Protein AF-A0A8X6T4A6-F1 (afdb_monomer_lite)

Sequence (75 aa):
MTAQLCVHDILQPHVLPLIQRIPGVIFEQDNAQTHMARVSRDFLHYFLGLSDPQIYLQSSISGIIWDAELGIPRV

Structure (mmCIF, N/CA/C/O backbone):
data_AF-A0A8X6T4A6-F1
#
_entry.id   AF-A0A8X6T4A6-F1
#
loop_
_atom_site.group_PDB
_atom_site.id
_atom_site.type_symbol
_atom_site.label_atom_id
_atom_site.label_alt_id
_atom_site.label_comp_id
_atom_site.label_asym_id
_atom_site.label_entity_id
_atom_site.label_seq_id
_atom_site.pdbx_PDB_ins_code
_atom_site.Cartn_x
_atom_site.Cartn_y
_atom_site.Cartn_z
_atom_site.occupancy
_atom_site.B_iso_or_equiv
_atom_site.auth_seq_id
_atom_site.auth_comp_id
_atom_site.auth_asym_id
_atom_site.auth_atom_id
_atom_site.pdbx_PDB_model_num
ATOM 1 N N . MET A 1 1 ? -5.769 9.625 10.131 1.00 80.44 1 MET A N 1
ATOM 2 C CA . MET A 1 1 ? -5.901 8.379 9.342 1.00 80.44 1 MET A CA 1
ATOM 3 C C . MET A 1 1 ? -5.595 7.189 10.243 1.00 80.44 1 MET A C 1
ATOM 5 O O . MET A 1 1 ? -4.684 7.312 11.053 1.00 80.44 1 MET A O 1
ATOM 9 N N . THR A 1 2 ? -6.349 6.087 10.160 1.00 93.25 2 THR A N 1
ATOM 10 C CA . THR A 1 2 ? -6.079 4.854 10.931 1.00 93.25 2 THR A CA 1
ATOM 11 C C . THR A 1 2 ? -5.312 3.845 10.080 1.00 93.25 2 THR A C 1
ATOM 13 O O . THR A 1 2 ? -5.270 3.969 8.859 1.00 93.25 2 THR A O 1
ATOM 16 N N . ALA A 1 3 ? -4.709 2.830 10.704 1.00 90.31 3 ALA A N 1
ATOM 17 C CA . ALA A 1 3 ? -3.947 1.813 9.976 1.00 90.31 3 ALA A CA 1
ATOM 18 C C . ALA A 1 3 ? -4.829 0.949 9.062 1.00 90.31 3 ALA A C 1
ATOM 20 O O . ALA A 1 3 ? -4.427 0.595 7.962 1.00 90.31 3 ALA A O 1
ATOM 21 N N . GLN A 1 4 ? -6.068 0.680 9.482 1.00 94.25 4 GLN A N 1
ATOM 22 C CA . GLN A 1 4 ? -7.047 -0.011 8.642 1.00 94.25 4 GLN A CA 1
ATOM 23 C C . GLN A 1 4 ? -7.414 0.816 7.406 1.00 94.25 4 GLN A C 1
ATOM 25 O O . GLN A 1 4 ? -7.454 0.268 6.310 1.00 94.25 4 GLN A O 1
ATOM 30 N N . LEU A 1 5 ? -7.620 2.129 7.570 1.00 94.56 5 LEU A N 1
ATOM 31 C CA . LEU A 1 5 ? -7.879 3.030 6.443 1.00 94.56 5 LEU A CA 1
ATOM 32 C C . LEU A 1 5 ? -6.653 3.156 5.534 1.00 94.56 5 LEU A C 1
ATOM 34 O O . LEU A 1 5 ? -6.796 3.152 4.326 1.00 94.56 5 LEU A O 1
ATOM 38 N N . CYS A 1 6 ? -5.437 3.169 6.081 1.00 90.50 6 CYS A N 1
ATOM 39 C CA . CYS A 1 6 ? -4.222 3.148 5.264 1.00 90.50 6 CYS A CA 1
ATOM 40 C C . CYS A 1 6 ? -4.152 1.898 4.372 1.00 90.50 6 CYS A C 1
ATOM 42 O O . CYS A 1 6 ? -3.871 2.006 3.180 1.00 90.50 6 CYS A O 1
ATOM 44 N N . VAL A 1 7 ? -4.469 0.718 4.913 1.00 91.56 7 VAL A N 1
ATOM 45 C CA . VAL A 1 7 ? -4.520 -0.511 4.110 1.00 91.56 7 VAL A CA 1
ATOM 46 C C . VAL A 1 7 ? -5.605 -0.425 3.036 1.00 91.56 7 VAL A C 1
ATOM 48 O O . VAL A 1 7 ? -5.322 -0.689 1.868 1.00 91.56 7 VAL A O 1
ATOM 51 N N . HIS A 1 8 ? -6.825 -0.049 3.424 1.00 95.38 8 HIS A N 1
ATOM 52 C CA . HIS A 1 8 ? -7.988 -0.074 2.538 1.00 95.38 8 HIS A CA 1
ATOM 53 C C . HIS A 1 8 ? -7.950 1.009 1.456 1.00 95.38 8 HIS A C 1
ATOM 55 O O . HIS A 1 8 ? -8.245 0.722 0.299 1.00 95.38 8 HIS A O 1
ATOM 61 N N . ASP A 1 9 ? -7.549 2.224 1.823 1.00 93.44 9 ASP A N 1
ATOM 62 C CA . ASP A 1 9 ? -7.626 3.398 0.956 1.00 93.44 9 ASP A CA 1
ATOM 63 C C . ASP A 1 9 ? -6.328 3.616 0.166 1.00 93.44 9 ASP A C 1
ATOM 65 O O . ASP A 1 9 ? -6.353 4.278 -0.866 1.00 93.44 9 ASP A O 1
ATOM 69 N N . ILE A 1 10 ? -5.185 3.081 0.628 1.00 90.31 10 ILE A N 1
ATOM 70 C CA . ILE A 1 10 ? -3.865 3.359 0.032 1.00 90.31 10 ILE A CA 1
ATOM 71 C C . ILE A 1 10 ? -3.135 2.077 -0.373 1.00 90.31 10 ILE A C 1
ATOM 73 O O . ILE A 1 10 ? -2.839 1.882 -1.557 1.00 90.31 10 ILE A O 1
ATOM 77 N N . LEU A 1 11 ? -2.817 1.197 0.584 1.00 88.06 11 LEU A N 1
ATOM 78 C CA . LEU A 1 11 ? -1.901 0.084 0.311 1.00 88.06 11 LEU A CA 1
ATOM 79 C C . LEU A 1 11 ? -2.491 -0.920 -0.682 1.00 88.06 11 LEU A C 1
ATOM 81 O O . LEU A 1 11 ? -1.809 -1.335 -1.617 1.00 88.06 11 LEU A O 1
ATOM 85 N N . GLN A 1 12 ? -3.759 -1.285 -0.511 1.00 91.94 12 GLN A N 1
ATOM 86 C CA . GLN A 1 12 ? -4.426 -2.259 -1.366 1.00 91.94 12 GLN A CA 1
ATOM 87 C C . GLN A 1 12 ? -4.765 -1.728 -2.770 1.00 91.94 12 GLN A C 1
ATOM 89 O O . GLN A 1 12 ? -4.419 -2.410 -3.736 1.00 91.94 12 GLN A O 1
ATOM 94 N N . PRO A 1 13 ? -5.416 -0.562 -2.942 1.00 95.00 13 PRO A N 1
ATOM 95 C CA . PRO A 1 13 ? -5.829 -0.112 -4.271 1.00 95.00 13 PRO A CA 1
ATOM 96 C C . PRO A 1 13 ? -4.712 0.560 -5.080 1.00 95.00 13 PRO A C 1
ATOM 98 O O . PRO A 1 13 ? -4.795 0.576 -6.308 1.00 95.00 13 PRO A O 1
ATOM 101 N N . HIS A 1 14 ? -3.684 1.121 -4.434 1.00 89.56 14 HIS A N 1
ATOM 102 C CA . HIS A 1 14 ? -2.693 1.958 -5.120 1.00 89.56 14 HIS A CA 1
ATOM 103 C C . HIS A 1 14 ? -1.276 1.393 -5.056 1.00 89.56 14 HIS A C 1
ATOM 105 O O . HIS A 1 14 ? -0.629 1.257 -6.093 1.00 89.56 14 HIS A O 1
ATOM 111 N N . VAL A 1 15 ? -0.794 1.023 -3.869 1.00 85.88 15 VAL A N 1
ATOM 112 C CA . VAL A 1 15 ? 0.600 0.577 -3.702 1.00 85.88 15 VAL A CA 1
ATOM 113 C C . VAL A 1 15 ? 0.801 -0.840 -4.236 1.00 85.88 15 VAL A C 1
ATOM 115 O O . VAL A 1 15 ? 1.721 -1.084 -5.018 1.00 85.88 15 VAL A O 1
ATOM 118 N N . LEU A 1 16 ? -0.076 -1.772 -3.861 1.00 87.00 16 LEU A N 1
ATOM 119 C CA . LEU A 1 16 ? 0.058 -3.178 -4.229 1.00 87.00 16 LEU A CA 1
ATOM 120 C C . LEU A 1 16 ? 0.098 -3.404 -5.757 1.00 87.00 16 LEU A C 1
ATOM 122 O O . LEU A 1 16 ? 1.030 -4.070 -6.216 1.00 87.00 16 LEU A O 1
ATOM 126 N N . PRO A 1 17 ? -0.810 -2.828 -6.574 1.00 88.31 17 PRO A N 1
ATOM 127 C CA . PRO A 1 17 ? -0.762 -3.014 -8.024 1.00 88.31 17 PRO A CA 1
ATOM 128 C C . PRO A 1 17 ? 0.515 -2.456 -8.661 1.00 88.31 17 PRO A C 1
ATOM 130 O O . PRO A 1 17 ? 1.022 -3.030 -9.624 1.00 88.31 17 PRO A O 1
ATOM 133 N N . LEU A 1 18 ? 1.052 -1.350 -8.133 1.00 82.12 18 LEU A N 1
ATOM 134 C CA . LEU A 1 18 ? 2.291 -0.758 -8.639 1.00 82.12 18 LEU A CA 1
ATOM 135 C C . LEU A 1 18 ? 3.487 -1.669 -8.372 1.00 82.12 18 LEU A C 1
ATOM 137 O O . LEU A 1 18 ? 4.266 -1.924 -9.292 1.00 82.12 18 LEU A O 1
ATOM 141 N N . ILE A 1 19 ? 3.592 -2.210 -7.156 1.00 78.81 19 ILE A N 1
ATOM 142 C CA . ILE A 1 19 ? 4.705 -3.090 -6.787 1.00 78.81 19 ILE A CA 1
ATOM 143 C C . ILE A 1 19 ? 4.648 -4.419 -7.539 1.00 78.81 19 ILE A C 1
ATOM 145 O O . ILE A 1 19 ? 5.673 -4.911 -8.002 1.00 78.81 19 ILE A O 1
ATOM 149 N N . GLN A 1 20 ? 3.453 -4.970 -7.748 1.00 82.81 20 GLN A N 1
ATOM 150 C CA . GLN A 1 20 ? 3.294 -6.197 -8.532 1.00 82.81 20 GLN A CA 1
ATOM 151 C C . GLN A 1 20 ? 3.599 -6.003 -10.023 1.00 82.81 20 GLN A C 1
ATOM 153 O O . GLN A 1 20 ? 4.011 -6.950 -10.691 1.00 82.81 20 GLN A O 1
ATOM 158 N N . ARG A 1 21 ? 3.395 -4.795 -10.563 1.00 84.62 21 ARG A N 1
ATOM 159 C CA . ARG A 1 21 ? 3.609 -4.506 -11.988 1.00 84.62 21 ARG A CA 1
ATOM 160 C C . ARG A 1 21 ? 5.059 -4.166 -12.331 1.00 84.62 21 ARG A C 1
ATOM 162 O O . ARG A 1 21 ? 5.438 -4.329 -13.488 1.00 84.62 21 ARG A O 1
ATOM 169 N N . ILE A 1 22 ? 5.848 -3.668 -11.378 1.00 78.81 22 ILE A N 1
ATOM 170 C CA . ILE A 1 22 ? 7.205 -3.163 -11.627 1.00 78.81 22 ILE A CA 1
ATOM 171 C C . ILE A 1 22 ? 8.226 -4.053 -10.903 1.00 78.81 22 ILE A C 1
ATOM 173 O O . ILE A 1 22 ? 8.442 -3.889 -9.701 1.00 78.81 22 ILE A O 1
ATOM 177 N N . PRO A 1 23 ? 8.887 -4.985 -11.614 1.00 76.69 23 PRO A N 1
ATOM 178 C CA . PRO A 1 23 ? 9.937 -5.806 -11.027 1.00 76.69 23 PRO A CA 1
ATOM 179 C C . PRO A 1 23 ? 11.069 -4.941 -10.465 1.00 76.69 23 PRO A C 1
ATOM 181 O O . PRO A 1 23 ? 11.570 -4.049 -11.147 1.00 76.69 23 PRO A O 1
ATOM 184 N N . GLY A 1 24 ? 11.492 -5.225 -9.232 1.00 73.81 24 GLY A N 1
ATOM 185 C CA . GLY A 1 24 ? 12.621 -4.541 -8.593 1.00 73.81 24 GLY A CA 1
ATOM 186 C C . GLY A 1 24 ? 12.317 -3.146 -8.038 1.00 73.81 24 GLY A C 1
ATOM 187 O O . GLY A 1 24 ? 13.253 -2.437 -7.677 1.00 73.81 24 GLY A O 1
ATOM 188 N N . VAL A 1 25 ? 11.046 -2.734 -7.955 1.00 72.88 25 VAL A N 1
ATOM 189 C CA . VAL A 1 25 ? 10.691 -1.470 -7.297 1.00 72.88 25 VAL A CA 1
ATOM 190 C C . VAL A 1 25 ? 10.942 -1.539 -5.789 1.00 72.88 25 VAL A C 1
ATOM 192 O O . VAL A 1 25 ? 10.677 -2.552 -5.140 1.00 72.88 25 VAL A O 1
ATOM 195 N N . ILE A 1 26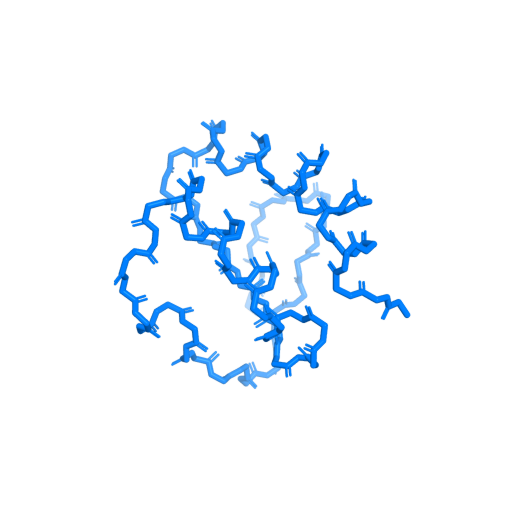 ? 11.441 -0.439 -5.232 1.00 76.69 26 ILE A N 1
ATOM 196 C CA . ILE A 1 26 ? 11.663 -0.268 -3.797 1.00 76.69 26 ILE A CA 1
ATOM 197 C C . ILE A 1 26 ? 10.510 0.565 -3.240 1.00 76.69 26 ILE A C 1
ATOM 199 O O . ILE A 1 26 ? 10.195 1.629 -3.771 1.00 76.69 26 ILE A O 1
ATOM 203 N N . PHE A 1 27 ? 9.876 0.070 -2.179 1.00 76.12 27 PHE A N 1
ATOM 204 C CA . PHE A 1 27 ? 8.831 0.789 -1.459 1.00 76.12 27 PHE A CA 1
ATOM 205 C C . PHE A 1 27 ? 9.417 1.423 -0.197 1.00 76.12 27 PHE A C 1
ATOM 207 O O . PHE A 1 27 ? 9.818 0.710 0.722 1.00 76.12 27 PHE A O 1
ATOM 214 N N . GLU A 1 28 ? 9.464 2.754 -0.163 1.00 77.81 28 GLU A N 1
ATOM 215 C CA . GLU A 1 28 ? 9.883 3.536 1.003 1.00 77.81 28 GLU A CA 1
ATOM 216 C C . GLU A 1 28 ? 8.652 4.134 1.695 1.00 77.81 28 GLU A C 1
ATOM 218 O O . GLU A 1 28 ? 7.721 4.608 1.040 1.00 77.81 28 GLU A O 1
ATOM 223 N N . GLN A 1 29 ? 8.645 4.115 3.027 1.00 77.50 29 GLN A N 1
ATOM 224 C CA . GLN A 1 29 ? 7.625 4.769 3.842 1.00 77.50 29 GLN A CA 1
ATOM 225 C C . GLN A 1 29 ? 8.263 5.371 5.093 1.00 77.50 29 GLN A C 1
ATOM 227 O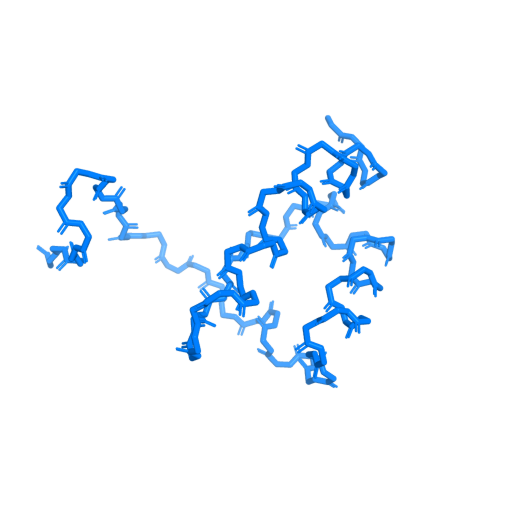 O . GLN A 1 29 ? 9.294 4.894 5.568 1.00 77.50 29 GLN A O 1
ATOM 232 N N . ASP A 1 30 ? 7.622 6.393 5.651 1.00 80.50 30 ASP A N 1
ATOM 233 C CA . ASP A 1 30 ? 8.032 6.963 6.929 1.00 80.50 30 ASP A CA 1
ATOM 234 C C . ASP A 1 30 ? 7.630 6.071 8.126 1.00 80.50 3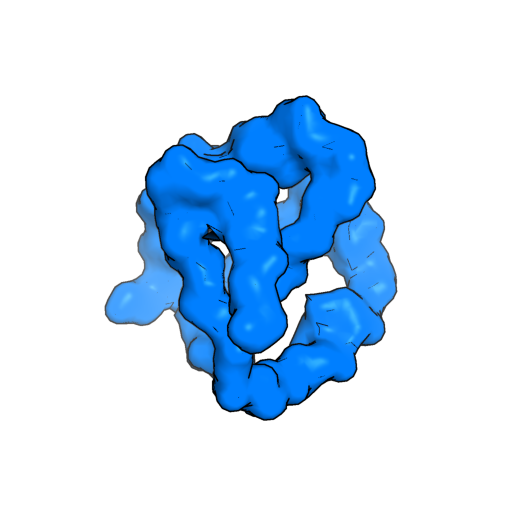0 ASP A C 1
ATOM 236 O O . ASP A 1 30 ? 6.851 5.121 8.019 1.00 80.50 30 ASP A O 1
ATOM 240 N N . ASN A 1 31 ? 8.136 6.417 9.311 1.00 83.19 31 ASN A N 1
ATOM 241 C CA . ASN A 1 31 ? 7.840 5.709 10.558 1.00 83.19 31 ASN A CA 1
ATOM 242 C C . ASN A 1 31 ? 6.537 6.177 11.233 1.00 83.19 31 ASN A C 1
ATOM 244 O O . ASN A 1 31 ? 6.412 6.076 12.460 1.00 83.19 31 ASN A O 1
ATOM 248 N N . ALA A 1 32 ? 5.560 6.713 10.489 1.00 84.50 32 ALA A N 1
ATOM 249 C CA . ALA A 1 32 ? 4.288 7.102 11.088 1.00 84.50 32 ALA A CA 1
ATOM 250 C C . ALA A 1 32 ? 3.625 5.901 11.781 1.00 84.50 32 ALA A C 1
ATOM 252 O O . ALA A 1 32 ? 3.649 4.768 11.296 1.00 84.50 32 ALA A O 1
ATOM 253 N N . GLN A 1 33 ? 2.971 6.152 12.918 1.00 87.50 33 GLN A N 1
ATOM 254 C CA . GLN A 1 33 ? 2.345 5.100 13.731 1.00 87.50 33 GLN A CA 1
ATOM 255 C C . GLN A 1 33 ? 1.386 4.216 12.913 1.00 87.50 33 GLN A C 1
ATOM 257 O O . GLN A 1 33 ? 1.306 3.008 13.120 1.00 87.50 33 GLN A O 1
ATOM 262 N N . THR A 1 34 ? 0.686 4.820 11.956 1.00 88.56 34 THR A N 1
ATOM 263 C CA . THR A 1 34 ? -0.232 4.163 11.020 1.00 88.56 34 THR A CA 1
ATOM 264 C C . THR A 1 34 ? 0.469 3.162 10.093 1.00 88.56 34 THR A C 1
ATOM 266 O O . THR A 1 34 ? -0.091 2.107 9.803 1.00 88.56 34 THR A O 1
ATOM 269 N N . HIS A 1 35 ? 1.693 3.462 9.660 1.00 84.88 35 HIS A N 1
ATOM 270 C CA . HIS A 1 35 ? 2.521 2.633 8.775 1.00 84.88 35 HIS A CA 1
ATOM 271 C C . HIS A 1 35 ? 3.244 1.517 9.543 1.00 84.88 35 HIS A C 1
ATOM 273 O O . HIS A 1 35 ? 3.399 0.396 9.057 1.00 84.88 35 HIS A O 1
ATOM 279 N N . MET A 1 36 ? 3.610 1.804 10.794 1.00 84.12 36 MET A N 1
ATOM 280 C CA . MET A 1 36 ? 4.230 0.851 11.718 1.00 84.12 36 MET A CA 1
ATOM 281 C C . MET A 1 36 ? 3.226 -0.095 12.391 1.00 84.12 36 MET A C 1
ATOM 283 O O . MET A 1 36 ? 3.621 -1.094 13.000 1.00 84.12 36 MET A O 1
ATOM 287 N N . ALA A 1 37 ? 1.928 0.204 12.309 1.00 89.56 37 ALA A N 1
ATOM 288 C CA . ALA A 1 37 ? 0.883 -0.622 12.889 1.00 89.56 37 ALA A CA 1
ATOM 289 C C . ALA A 1 37 ? 0.891 -2.034 12.293 1.00 89.56 37 ALA A C 1
ATOM 291 O O . ALA A 1 37 ? 1.096 -2.231 11.096 1.00 89.56 37 ALA A O 1
ATOM 292 N N . ARG A 1 38 ? 0.591 -3.025 13.139 1.00 90.44 38 ARG A N 1
ATOM 293 C CA . ARG A 1 38 ? 0.635 -4.443 12.769 1.00 90.44 38 ARG A CA 1
ATOM 294 C C . ARG A 1 38 ? -0.168 -4.760 11.506 1.00 90.44 38 ARG A C 1
ATOM 296 O O . ARG A 1 38 ? 0.328 -5.477 10.658 1.00 90.44 38 ARG A O 1
ATOM 303 N N . VAL A 1 39 ? -1.363 -4.190 11.352 1.00 91.00 39 VAL A N 1
ATOM 304 C CA . VAL A 1 39 ? -2.213 -4.438 10.175 1.00 91.00 39 VAL A CA 1
ATOM 305 C C . VAL A 1 39 ? -1.564 -3.972 8.862 1.00 91.00 39 VAL A C 1
ATOM 307 O O . VAL A 1 39 ? -1.642 -4.684 7.867 1.00 91.00 39 VAL A O 1
ATOM 310 N N . SER A 1 40 ? -0.868 -2.832 8.866 1.00 89.19 40 SER A N 1
ATOM 311 C CA . SER A 1 40 ? -0.150 -2.307 7.696 1.00 89.19 40 SER A CA 1
ATOM 312 C C . SER A 1 40 ? 1.089 -3.149 7.390 1.00 89.19 40 SER A C 1
ATOM 314 O O . SER A 1 40 ? 1.333 -3.515 6.241 1.00 89.19 40 SER A O 1
ATOM 316 N N . ARG A 1 41 ? 1.836 -3.525 8.437 1.00 87.00 41 ARG A N 1
ATOM 317 C CA . ARG A 1 41 ? 3.020 -4.387 8.323 1.00 87.00 41 ARG A CA 1
ATOM 318 C C . ARG A 1 41 ? 2.677 -5.782 7.810 1.00 87.00 41 ARG A C 1
ATOM 320 O O . ARG A 1 41 ? 3.337 -6.264 6.898 1.00 87.00 41 ARG A O 1
ATOM 327 N N . ASP A 1 42 ? 1.648 -6.409 8.374 1.00 89.88 42 ASP A N 1
ATOM 328 C CA . ASP A 1 42 ? 1.209 -7.756 8.002 1.00 89.88 42 ASP A CA 1
ATOM 329 C C . ASP A 1 42 ? 0.700 -7.769 6.551 1.00 89.88 42 ASP A C 1
ATOM 331 O O . ASP A 1 42 ? 1.005 -8.702 5.809 1.00 89.88 42 ASP A O 1
ATOM 335 N N . PHE A 1 43 ? 0.006 -6.708 6.114 1.00 88.50 43 PHE A N 1
ATOM 336 C CA . PHE A 1 43 ? -0.401 -6.541 4.718 1.00 88.50 43 PHE A CA 1
ATOM 337 C C . PHE A 1 43 ? 0.811 -6.511 3.776 1.00 88.50 43 PHE A C 1
ATOM 339 O O . PHE A 1 43 ? 0.893 -7.313 2.844 1.00 88.50 43 PHE A O 1
ATOM 346 N N . LEU A 1 44 ? 1.776 -5.624 4.034 1.00 83.00 44 LEU A N 1
ATOM 347 C CA . LEU A 1 44 ? 2.979 -5.509 3.206 1.00 83.00 44 LEU A CA 1
ATOM 348 C C . LEU A 1 44 ? 3.788 -6.811 3.216 1.00 83.00 44 LEU A C 1
ATOM 350 O O . LEU A 1 44 ? 4.223 -7.265 2.164 1.00 83.00 44 LEU A O 1
ATOM 354 N N . HIS A 1 45 ? 3.936 -7.457 4.371 1.00 82.69 45 HIS A N 1
ATOM 355 C CA . HIS A 1 45 ? 4.666 -8.716 4.486 1.00 82.69 45 HIS A CA 1
ATOM 356 C C . HIS A 1 45 ? 4.014 -9.840 3.669 1.00 82.69 45 HIS A C 1
ATOM 358 O O . HIS A 1 45 ? 4.707 -10.529 2.922 1.00 82.69 45 HIS A O 1
ATOM 364 N N . TYR A 1 46 ? 2.690 -9.992 3.766 1.00 85.44 46 TYR A N 1
ATOM 365 C CA . TYR A 1 46 ? 1.951 -11.027 3.042 1.00 85.44 46 TYR A CA 1
ATOM 366 C C . TYR A 1 46 ? 2.058 -10.859 1.523 1.00 85.44 46 TYR A C 1
ATOM 368 O O . TYR A 1 46 ? 2.300 -11.829 0.808 1.00 85.44 46 TYR A O 1
ATOM 376 N N . PHE A 1 47 ? 1.886 -9.634 1.024 1.00 77.69 47 PHE A N 1
ATOM 377 C CA . PHE A 1 47 ? 1.803 -9.396 -0.416 1.00 77.69 47 PHE A CA 1
ATOM 378 C C . PHE A 1 47 ? 3.146 -9.172 -1.099 1.00 77.69 47 PHE A C 1
ATOM 380 O O . PHE A 1 47 ? 3.292 -9.505 -2.274 1.00 77.69 47 PHE A O 1
ATOM 387 N N . LEU A 1 48 ? 4.108 -8.588 -0.393 1.00 69.69 48 LEU A N 1
ATOM 388 C CA . LEU A 1 48 ? 5.400 -8.235 -0.970 1.00 69.69 48 LEU A CA 1
ATOM 389 C C . LEU A 1 48 ? 6.480 -9.271 -0.648 1.00 69.69 48 LEU A C 1
ATOM 391 O O . LEU A 1 48 ? 7.602 -9.140 -1.127 1.00 69.69 48 LEU A O 1
ATOM 395 N N . GLY A 1 49 ? 6.169 -10.287 0.169 1.00 66.75 49 GLY A N 1
ATOM 396 C CA . GLY A 1 49 ? 7.153 -11.277 0.607 1.00 66.75 49 GLY A CA 1
ATOM 397 C C . GLY A 1 49 ? 8.336 -10.635 1.335 1.00 66.75 49 GLY A C 1
ATOM 398 O O . GLY A 1 49 ? 9.426 -11.200 1.353 1.00 66.75 49 GLY A O 1
ATOM 399 N N . LEU A 1 50 ? 8.140 -9.435 1.899 1.00 62.22 50 LEU A N 1
ATOM 400 C CA . LEU A 1 50 ? 9.158 -8.674 2.623 1.00 62.22 50 LEU A CA 1
ATOM 401 C C . LEU A 1 50 ? 9.350 -9.305 4.002 1.00 62.22 50 LEU A C 1
ATOM 403 O O . LEU A 1 50 ? 8.935 -8.761 5.023 1.00 62.22 50 LEU A O 1
ATOM 407 N N . SER A 1 51 ? 9.918 -10.506 4.018 1.00 48.50 51 SER A N 1
ATOM 408 C CA . SER A 1 51 ? 10.232 -11.270 5.224 1.00 48.50 51 SER A CA 1
ATOM 409 C C . SER A 1 51 ? 11.450 -10.734 5.976 1.00 48.50 51 SER A C 1
ATOM 411 O O . SER A 1 51 ? 11.763 -11.237 7.053 1.00 48.50 51 SER A O 1
ATOM 413 N N . ASP A 1 52 ? 12.122 -9.707 5.447 1.00 43.75 52 ASP A N 1
ATOM 414 C CA . ASP A 1 52 ? 13.269 -9.088 6.099 1.00 43.75 52 ASP A CA 1
ATOM 415 C C . ASP A 1 52 ? 12.875 -7.778 6.812 1.00 43.75 52 ASP A C 1
ATOM 417 O O . ASP A 1 52 ? 12.508 -6.797 6.152 1.00 43.75 52 ASP A O 1
ATOM 421 N N . PRO A 1 53 ? 12.958 -7.709 8.156 1.00 45.75 53 PRO A N 1
ATOM 422 C CA . PRO A 1 53 ? 12.740 -6.473 8.905 1.00 45.75 53 PRO A CA 1
ATOM 423 C C . PRO A 1 53 ? 13.734 -5.349 8.552 1.00 45.75 53 PRO A C 1
ATOM 425 O O . PRO A 1 53 ? 13.523 -4.218 8.988 1.00 45.75 53 PRO A O 1
ATOM 428 N N . GLN A 1 54 ? 14.780 -5.610 7.757 1.00 42.38 54 GLN A N 1
ATOM 429 C CA . GLN A 1 54 ? 15.749 -4.595 7.321 1.00 42.38 54 GLN A CA 1
ATOM 430 C C . GLN A 1 54 ? 15.218 -3.611 6.268 1.00 42.38 54 GLN A C 1
ATOM 432 O O . GLN A 1 54 ? 15.732 -2.499 6.182 1.00 42.38 54 GLN A O 1
ATOM 437 N N . ILE A 1 55 ? 14.149 -3.936 5.528 1.00 48.81 55 ILE A N 1
ATOM 438 C CA . ILE A 1 55 ? 13.554 -2.991 4.554 1.00 48.81 55 ILE A CA 1
ATOM 439 C C . ILE A 1 55 ? 12.779 -1.860 5.269 1.00 48.81 55 ILE A C 1
ATOM 441 O O . ILE A 1 55 ? 12.431 -0.849 4.671 1.00 48.81 55 ILE A O 1
ATOM 445 N N . TYR A 1 56 ? 12.576 -1.981 6.586 1.00 48.88 56 TYR A N 1
ATOM 446 C CA . TYR A 1 56 ? 11.914 -0.976 7.422 1.00 48.88 56 TYR A CA 1
ATOM 447 C C . TYR A 1 56 ? 12.850 0.074 8.035 1.00 48.88 56 TYR A C 1
ATOM 449 O O . TYR A 1 56 ? 12.368 0.970 8.725 1.00 48.88 56 TYR A O 1
ATOM 457 N N . LEU A 1 57 ? 14.170 -0.023 7.847 1.00 36.97 57 LEU A N 1
ATOM 458 C CA . LEU A 1 57 ? 15.101 0.864 8.545 1.00 36.97 57 LEU A CA 1
ATOM 459 C C . LEU A 1 57 ? 16.198 1.401 7.627 1.00 36.97 57 LEU A C 1
ATOM 461 O O . LEU A 1 57 ? 17.377 1.111 7.794 1.00 36.97 57 LEU A O 1
ATOM 465 N N . GLN A 1 58 ? 15.816 2.295 6.720 1.00 43.19 58 GLN A N 1
ATOM 466 C CA . GLN A 1 58 ? 16.698 3.414 6.424 1.00 43.19 58 GLN A CA 1
ATOM 467 C C . GLN A 1 58 ? 15.930 4.706 6.656 1.00 43.19 58 GLN A C 1
ATOM 469 O O . GLN A 1 58 ? 15.130 5.151 5.844 1.00 43.19 58 GLN A O 1
ATOM 474 N N . SER A 1 59 ? 16.147 5.257 7.848 1.00 42.12 59 SER A N 1
ATOM 475 C CA . SER A 1 59 ? 15.736 6.588 8.266 1.00 42.12 59 SER A CA 1
ATOM 476 C C . SER A 1 59 ? 15.993 7.582 7.134 1.00 42.12 59 SER A C 1
ATOM 478 O O . SER A 1 59 ? 17.145 7.761 6.737 1.00 42.12 59 SER A O 1
ATOM 480 N N . SER A 1 60 ? 14.944 8.223 6.615 1.00 42.16 60 SER A N 1
ATOM 481 C CA . SER A 1 60 ? 15.087 9.266 5.606 1.00 42.16 60 SER A CA 1
ATOM 482 C C . SER A 1 60 ? 16.014 10.365 6.138 1.00 42.16 60 SER A C 1
ATOM 484 O O . SER A 1 60 ? 15.658 11.116 7.049 1.00 42.16 60 SER A O 1
ATOM 486 N N . ILE A 1 61 ? 17.194 10.511 5.535 1.00 35.28 61 ILE A N 1
ATOM 487 C CA . ILE A 1 61 ? 17.720 11.855 5.317 1.00 35.28 61 ILE A CA 1
ATOM 488 C C . ILE A 1 61 ? 16.859 12.409 4.185 1.00 35.28 61 ILE A C 1
ATOM 490 O O . ILE A 1 61 ? 16.989 12.019 3.029 1.00 35.28 61 ILE A O 1
ATOM 494 N N . SER A 1 62 ? 15.902 13.249 4.576 1.00 44.94 62 SER A N 1
ATOM 495 C CA . SER A 1 62 ? 15.043 14.050 3.706 1.00 44.94 62 SER A CA 1
ATOM 496 C C . SER A 1 62 ? 15.841 14.652 2.544 1.00 44.94 62 SER A C 1
ATOM 498 O O . SER A 1 62 ? 16.752 15.442 2.794 1.00 44.94 62 SER A O 1
ATOM 500 N N . GLY A 1 63 ? 15.478 14.343 1.293 1.00 37.84 63 GLY A N 1
ATOM 501 C CA . GLY A 1 63 ? 16.098 15.029 0.158 1.00 37.84 63 GLY A CA 1
ATOM 502 C C . GLY A 1 63 ? 15.843 14.542 -1.268 1.00 37.84 63 GLY A C 1
ATOM 503 O O . GLY A 1 63 ? 16.559 15.012 -2.140 1.00 37.84 63 GLY A O 1
ATO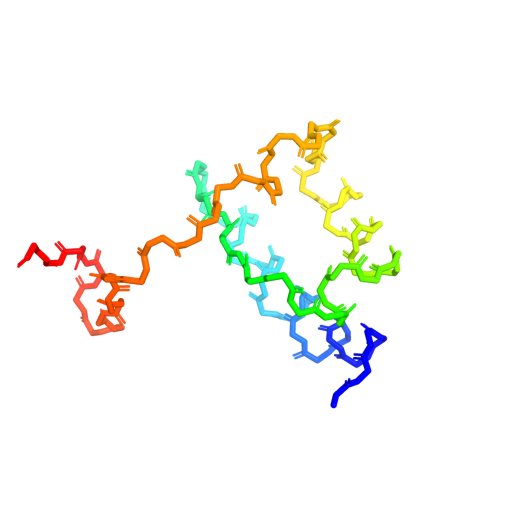M 504 N N . ILE A 1 64 ? 14.884 13.655 -1.565 1.00 38.91 64 ILE A N 1
ATOM 505 C CA . ILE A 1 64 ? 14.560 13.330 -2.969 1.00 38.91 64 ILE A CA 1
ATOM 506 C C . ILE A 1 64 ? 13.061 13.521 -3.199 1.00 38.91 64 ILE A C 1
ATOM 508 O O . ILE A 1 64 ? 12.241 12.657 -2.900 1.00 38.91 64 ILE A O 1
ATOM 512 N N . ILE A 1 65 ? 12.706 14.703 -3.707 1.00 37.97 65 ILE A N 1
ATOM 513 C CA . ILE A 1 65 ? 11.383 14.982 -4.269 1.00 37.97 65 ILE A CA 1
ATOM 514 C C . ILE A 1 65 ? 11.274 14.162 -5.559 1.00 37.97 65 ILE A C 1
ATOM 516 O O . ILE A 1 65 ? 12.026 14.386 -6.506 1.00 37.97 65 ILE A O 1
ATOM 520 N N . TRP A 1 66 ? 10.349 13.207 -5.599 1.00 38.16 66 TRP A N 1
ATOM 521 C CA . TRP A 1 66 ? 9.972 12.532 -6.836 1.00 38.16 66 TRP A CA 1
ATOM 522 C C . TRP A 1 66 ? 9.074 13.467 -7.648 1.00 38.16 66 TRP A C 1
ATOM 524 O O . TRP A 1 66 ? 7.929 13.709 -7.274 1.00 38.16 66 TRP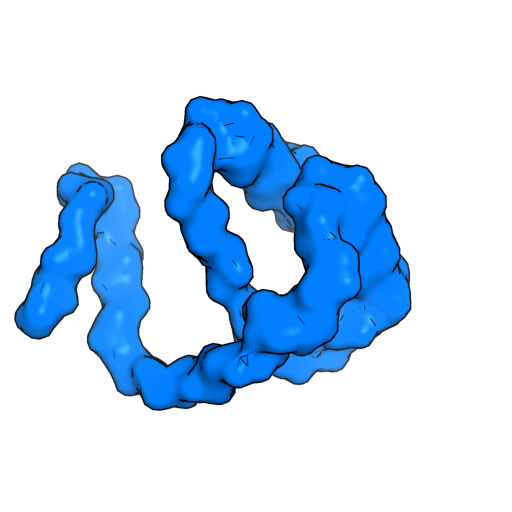 A O 1
ATOM 534 N N . ASP A 1 67 ? 9.595 14.007 -8.748 1.00 38.50 67 ASP A N 1
ATOM 535 C CA . ASP A 1 67 ? 8.778 14.723 -9.724 1.00 38.50 67 ASP A CA 1
ATOM 536 C C . ASP A 1 67 ? 8.010 13.695 -10.572 1.00 38.50 67 ASP A C 1
ATOM 538 O O . ASP A 1 67 ? 8.593 12.922 -11.343 1.00 38.50 67 ASP A O 1
ATOM 542 N N . ALA A 1 68 ? 6.693 13.643 -10.369 1.00 42.91 68 ALA A N 1
ATOM 543 C CA . ALA A 1 68 ? 5.802 12.667 -10.986 1.00 42.91 68 ALA A CA 1
ATOM 544 C C . ALA A 1 68 ? 5.701 12.809 -12.518 1.00 42.91 68 ALA A C 1
ATOM 546 O O . ALA A 1 68 ? 5.175 11.903 -13.165 1.00 42.91 68 ALA A O 1
ATOM 547 N N . GLU A 1 69 ? 6.212 13.894 -13.114 1.00 42.88 69 GLU A N 1
ATOM 548 C CA . GLU A 1 69 ? 6.111 14.120 -14.561 1.00 42.88 69 GLU A CA 1
ATOM 549 C C . GLU A 1 69 ? 7.246 13.489 -15.378 1.00 42.88 69 GLU A C 1
ATOM 551 O O . GLU A 1 69 ? 7.077 13.263 -16.577 1.00 42.88 69 GLU A O 1
ATOM 556 N N . LEU A 1 70 ? 8.394 13.172 -14.767 1.00 46.44 70 LEU A N 1
ATOM 557 C CA . LEU A 1 70 ? 9.581 12.752 -15.528 1.00 46.44 70 LEU A CA 1
ATOM 558 C C . LEU A 1 70 ? 10.105 11.356 -15.197 1.00 46.44 70 LEU A C 1
ATOM 560 O O . LEU A 1 70 ? 10.869 10.817 -15.991 1.00 46.44 70 LEU A O 1
ATOM 564 N N . GLY A 1 71 ? 9.698 10.732 -14.090 1.00 39.72 71 GLY A N 1
ATOM 565 C CA . GLY A 1 71 ? 10.089 9.348 -13.790 1.00 39.72 71 GLY A CA 1
ATOM 566 C C . GLY A 1 71 ? 11.603 9.127 -13.633 1.00 39.72 71 GLY A C 1
ATOM 567 O O . GLY A 1 71 ? 12.073 8.006 -13.816 1.00 39.72 71 GLY A O 1
ATOM 568 N N . ILE A 1 72 ? 12.374 10.170 -13.303 1.00 34.62 72 ILE A N 1
ATOM 569 C CA . ILE A 1 72 ? 13.816 10.075 -13.024 1.00 34.62 72 ILE A CA 1
ATOM 570 C C . ILE A 1 72 ? 14.143 10.915 -11.780 1.00 34.62 72 ILE A C 1
ATOM 572 O O . ILE A 1 72 ? 13.686 12.059 -11.706 1.00 34.62 72 ILE A O 1
ATOM 576 N N . PRO A 1 73 ? 14.954 10.412 -10.829 1.00 35.72 73 PRO A N 1
ATOM 577 C CA . PRO A 1 73 ? 15.465 11.236 -9.738 1.00 35.72 73 PRO A CA 1
ATOM 578 C C . PRO A 1 73 ? 16.399 12.328 -10.285 1.00 35.72 73 PRO A C 1
ATOM 580 O O . PRO A 1 73 ? 17.306 12.041 -11.071 1.00 35.72 73 PRO A O 1
ATOM 583 N N . ARG A 1 74 ? 16.196 13.583 -9.868 1.00 36.97 74 ARG A N 1
ATOM 584 C CA . ARG A 1 74 ? 17.173 14.665 -10.067 1.00 36.97 74 ARG A CA 1
ATOM 585 C C . ARG A 1 74 ? 17.966 14.872 -8.779 1.00 36.97 74 ARG A C 1
ATOM 587 O O . ARG A 1 74 ? 17.379 14.899 -7.702 1.00 36.97 74 ARG A O 1
ATOM 594 N N . VAL A 1 75 ? 19.287 14.955 -8.946 1.00 42.8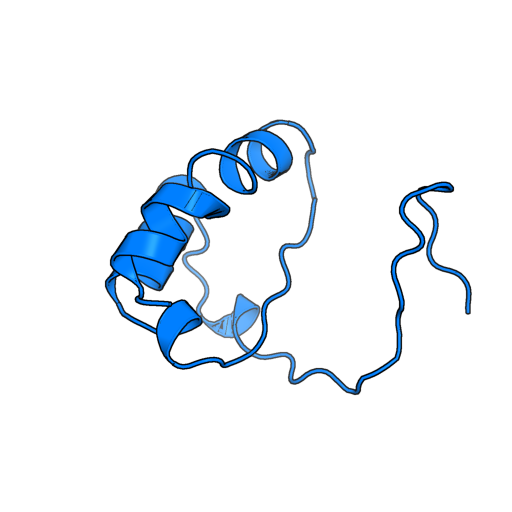8 75 VAL A N 1
ATOM 595 C CA . VAL A 1 75 ? 20.289 15.251 -7.907 1.00 42.88 75 VAL A CA 1
ATOM 596 C C . VAL A 1 75 ? 20.152 16.692 -7.438 1.00 42.88 75 VAL A C 1
ATOM 598 O O . VAL A 1 75 ? 19.921 17.555 -8.318 1.00 42.88 75 VAL A O 1
#

Foldseek 3Di:
DALVCCVVVPCPPDVLVVPVVDPPDQDDDDPPPSCVDPSNVVSCCVRVVCPDPVSHDDHDPDDWDDDPPPRDTDD

Organism: Trichonephila clavipes (NCBI:txid2585209)

pLDDT: mean 70.15, std 21.32, range [34.62, 95.38]

Radius of gyration: 13.13 Å; chains: 1; bounding box: 28×26×29 Å

InterPro domains:
  IPR036397 Ribonuclease H superfamily [G3DSA:3.30.420.10] (1-59)

Secondary structure (DSSP, 8-state):
--HHHHIIIIIIIIIHHHHHHSTT--------HHHHSHHHHHHHHHHH----GGGG-----S-----TTT-S---